Protein AF-T1H2L3-F1 (afdb_monomer)

Solvent-accessible surface area (backbone atoms only — not comparable to full-atom values): 6586 Å² total; per-residue (Å²): 112,74,67,59,53,52,52,50,49,53,51,51,57,65,69,63,60,78,80,80,54,70,76,41,81,49,77,48,79,57,97,60,31,36,42,36,40,39,30,37,92,60,34,40,38,40,38,39,33,36,62,56,85,96,42,68,38,34,38,37,36,41,33,36,56,46,99,86,69,50,78,40,40,40,38,37,42,35,44,98,91,42,79,51,71,43,47,80,80,51,81,75,80,53,66,70,56,53,51,50,52,53,48,47,73,76,54,62,79,74,83,89,122

Structure (mmCIF, N/CA/C/O backbone):
data_AF-T1H2L3-F1
#
_entry.id   AF-T1H2L3-F1
#
loop_
_atom_site.group_PDB
_atom_site.id
_atom_site.type_symbol
_atom_site.label_atom_id
_atom_site.label_alt_id
_atom_site.label_comp_id
_atom_site.label_asym_id
_atom_site.label_entity_id
_atom_site.label_seq_id
_atom_site.pdbx_PDB_ins_code
_atom_site.Cartn_x
_atom_site.Cartn_y
_atom_site.Cartn_z
_atom_site.occupancy
_atom_site.B_iso_or_equiv
_atom_site.auth_seq_id
_atom_site.auth_comp_id
_atom_site.auth_asym_id
_atom_site.auth_atom_id
_atom_site.pdbx_PDB_model_num
ATOM 1 N N . MET A 1 1 ? -28.002 43.109 20.440 1.00 55.47 1 MET A N 1
ATOM 2 C CA . MET A 1 1 ? -28.487 42.130 19.434 1.00 55.47 1 MET A CA 1
ATOM 3 C C . MET A 1 1 ? -27.453 41.833 18.347 1.00 55.47 1 MET A C 1
ATOM 5 O O . MET A 1 1 ? -27.130 40.672 18.181 1.00 55.47 1 MET A O 1
ATOM 9 N N . LYS A 1 2 ? -26.858 42.830 17.672 1.00 46.44 2 LYS A N 1
ATOM 10 C CA . LYS A 1 2 ? -25.850 42.605 16.608 1.00 46.44 2 LYS A CA 1
ATOM 11 C C . LYS A 1 2 ? -24.556 41.922 17.096 1.00 46.44 2 LYS A C 1
ATOM 13 O O . LYS A 1 2 ? -24.065 41.021 16.436 1.00 46.44 2 LYS A O 1
ATOM 18 N N . LEU A 1 3 ? -24.067 42.275 18.292 1.00 54.28 3 LEU A N 1
ATOM 19 C CA . LEU A 1 3 ? -22.847 41.684 18.868 1.00 54.28 3 LEU A CA 1
ATOM 20 C C . LEU A 1 3 ? -23.013 40.203 19.275 1.00 54.28 3 LEU A C 1
ATOM 22 O O . LEU A 1 3 ? -22.094 39.412 19.111 1.00 54.28 3 LEU A O 1
ATOM 26 N N . PHE A 1 4 ? -24.202 39.816 19.753 1.00 70.00 4 PHE A N 1
ATOM 27 C CA . PHE A 1 4 ? -24.504 38.430 20.139 1.00 70.00 4 PHE A CA 1
ATOM 28 C C . PHE A 1 4 ? -24.591 37.494 18.930 1.00 70.00 4 PHE A C 1
ATOM 30 O O . PHE A 1 4 ? -24.179 36.346 19.021 1.00 70.00 4 PHE A O 1
ATOM 37 N N . ILE A 1 5 ? -25.076 37.998 17.791 1.00 72.56 5 ILE A N 1
ATOM 38 C CA . ILE A 1 5 ? -25.132 37.235 16.538 1.00 72.56 5 ILE A CA 1
ATOM 39 C C . ILE A 1 5 ? -23.715 36.972 16.013 1.00 72.56 5 ILE A C 1
ATOM 41 O O . ILE A 1 5 ? -23.417 35.856 15.608 1.00 72.56 5 ILE A O 1
ATOM 45 N N . VAL A 1 6 ? -22.824 37.968 16.079 1.00 68.88 6 VAL A N 1
ATOM 46 C CA . VAL A 1 6 ? -21.423 37.812 15.651 1.00 68.88 6 VAL A CA 1
ATOM 47 C C . VAL A 1 6 ? -20.668 36.833 16.557 1.00 68.88 6 VAL A C 1
ATOM 49 O O . VAL A 1 6 ? -19.953 35.973 16.054 1.00 68.88 6 VAL A O 1
ATOM 52 N N . LEU A 1 7 ? -20.867 36.904 17.878 1.00 74.19 7 LEU A N 1
ATOM 53 C CA . LEU A 1 7 ? -20.239 35.971 18.819 1.00 74.19 7 LEU A CA 1
ATOM 54 C C . LEU A 1 7 ? -20.745 34.533 18.626 1.00 74.19 7 LEU A C 1
ATOM 56 O O . LEU A 1 7 ? -19.947 33.602 18.610 1.00 74.19 7 LEU A O 1
ATOM 60 N N . PHE A 1 8 ? -22.052 34.349 18.423 1.00 78.44 8 PHE A N 1
ATOM 61 C CA . PHE A 1 8 ? -22.628 33.033 18.144 1.00 78.44 8 PHE A CA 1
ATOM 62 C C . PHE A 1 8 ? -22.150 32.469 16.799 1.00 78.44 8 PHE A C 1
ATOM 64 O O . PHE A 1 8 ? -21.841 31.286 16.716 1.00 78.44 8 PHE A O 1
ATOM 71 N N . ALA A 1 9 ? -22.016 33.307 15.766 1.00 74.94 9 ALA A N 1
ATOM 72 C CA . ALA A 1 9 ? -21.479 32.897 14.470 1.00 74.94 9 ALA A CA 1
ATOM 73 C C . ALA A 1 9 ? -19.998 32.485 14.547 1.00 74.94 9 ALA A C 1
ATOM 75 O O . ALA A 1 9 ? -19.609 31.508 13.915 1.00 74.94 9 ALA A O 1
ATOM 76 N N . LEU A 1 10 ? -19.181 33.176 15.350 1.00 69.50 10 LEU A N 1
ATOM 77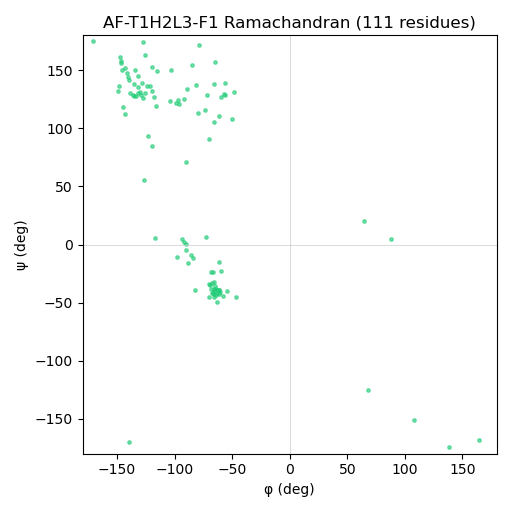 C CA . LEU A 1 10 ? -17.779 32.800 15.577 1.00 69.50 10 LEU A CA 1
ATOM 78 C C . LEU A 1 10 ? -17.647 31.495 16.373 1.00 69.50 10 LEU A C 1
ATOM 80 O O . LEU A 1 10 ? -16.800 30.668 16.049 1.00 69.50 10 LEU A O 1
ATOM 84 N N . ILE A 1 11 ? -18.509 31.279 17.369 1.00 73.88 11 ILE A N 1
ATOM 85 C CA . ILE A 1 11 ? -18.564 30.017 18.118 1.00 73.88 11 ILE A CA 1
ATOM 86 C C . ILE A 1 11 ? -19.028 28.874 17.203 1.00 73.88 11 ILE A C 1
ATOM 88 O O . ILE A 1 11 ? -18.400 27.822 17.177 1.00 73.88 11 ILE A O 1
ATOM 92 N N . ALA A 1 12 ? -20.074 29.081 16.399 1.00 70.88 12 ALA A N 1
ATOM 93 C CA . ALA A 1 12 ? -20.549 28.088 15.437 1.00 70.88 12 ALA A CA 1
ATOM 94 C C . ALA A 1 12 ? -19.483 27.742 14.384 1.00 70.88 12 ALA A C 1
ATOM 96 O O . ALA A 1 12 ? -19.316 26.572 14.060 1.00 70.88 12 ALA A O 1
ATOM 97 N N . ALA A 1 13 ? -18.719 28.727 13.900 1.00 64.94 13 ALA A N 1
ATOM 98 C CA . ALA A 1 13 ? -17.595 28.492 12.994 1.00 64.94 13 ALA A CA 1
ATOM 99 C C . ALA A 1 13 ? -16.456 27.696 13.661 1.00 64.94 13 ALA A C 1
ATOM 101 O O . ALA A 1 13 ? -15.852 26.852 13.007 1.00 64.94 13 ALA A O 1
ATOM 102 N N . ALA A 1 14 ? -16.200 27.908 14.958 1.00 62.53 14 ALA A N 1
ATOM 103 C CA . ALA A 1 14 ? -15.223 27.123 15.716 1.00 62.53 14 ALA A CA 1
ATOM 104 C C . ALA A 1 14 ? -15.654 25.655 15.911 1.00 62.53 14 ALA A C 1
ATOM 106 O O . ALA A 1 14 ? -14.804 24.771 15.903 1.00 62.53 14 ALA A O 1
ATOM 107 N N . PHE A 1 15 ? -16.959 25.382 16.038 1.00 60.25 15 PHE A N 1
ATOM 108 C CA . PHE A 1 15 ? -17.509 24.018 16.112 1.00 60.25 15 PHE A CA 1
ATOM 109 C C . PHE A 1 15 ? -17.743 23.358 14.741 1.00 60.25 15 PHE A C 1
ATOM 111 O O . PHE A 1 15 ? -18.015 22.162 14.687 1.00 60.25 15 PHE A O 1
ATOM 118 N N . ALA A 1 16 ? -17.660 24.112 13.641 1.00 57.62 16 ALA A N 1
ATOM 119 C CA . ALA A 1 16 ? -17.865 23.605 12.283 1.00 57.62 16 ALA A CA 1
ATOM 120 C C . ALA A 1 16 ? -16.578 23.090 11.613 1.00 57.62 16 ALA A C 1
ATOM 122 O O . ALA A 1 16 ? -16.632 22.641 10.469 1.00 57.62 16 ALA A O 1
ATOM 123 N N . VAL A 1 17 ? -15.431 23.137 12.303 1.00 52.12 17 VAL A N 1
ATOM 124 C CA . VAL A 1 17 ? -14.255 22.353 11.910 1.00 52.12 17 VAL A CA 1
ATOM 125 C C . VAL A 1 17 ? -14.620 20.883 12.085 1.00 52.12 17 VAL A C 1
ATOM 127 O O . VAL A 1 17 ? -14.745 20.383 13.199 1.00 52.12 17 VAL A O 1
ATOM 130 N N . SER A 1 18 ? -14.856 20.204 10.968 1.00 56.19 18 SER A N 1
ATOM 131 C CA . SER A 1 18 ? -14.903 18.750 10.924 1.00 56.19 18 SER A CA 1
ATOM 132 C C . SER A 1 18 ? -13.535 18.224 11.348 1.00 56.19 18 SER A C 1
ATOM 134 O O . SER A 1 18 ? -12.562 18.417 10.624 1.00 56.19 18 SER A O 1
ATOM 136 N N . ASP A 1 19 ? -13.471 17.603 12.525 1.00 62.22 19 ASP A N 1
ATOM 137 C CA . ASP A 1 19 ? -12.349 16.765 12.934 1.00 62.22 19 ASP A CA 1
ATOM 138 C C . ASP A 1 19 ? -12.411 15.496 12.080 1.00 62.22 19 ASP A C 1
ATOM 140 O O . ASP A 1 19 ? -13.138 14.548 12.374 1.00 62.22 19 ASP A O 1
ATOM 144 N N . ASP A 1 20 ? -11.734 15.523 10.937 1.00 62.97 20 ASP A N 1
ATOM 145 C CA . ASP A 1 20 ? -11.605 14.385 10.029 1.00 62.97 20 ASP A CA 1
ATOM 146 C C . ASP A 1 20 ? -10.659 13.305 10.583 1.00 62.97 20 ASP A C 1
ATOM 148 O O . ASP A 1 20 ? -10.383 12.313 9.904 1.00 62.97 20 ASP A O 1
ATOM 152 N N . GLY A 1 21 ? -10.195 13.464 11.832 1.00 84.19 21 GLY A N 1
ATOM 153 C CA . GLY A 1 21 ? -9.385 12.489 12.547 1.00 84.19 21 GLY A CA 1
ATOM 154 C C . GLY A 1 21 ? -8.031 12.262 11.886 1.00 84.19 21 GLY A C 1
ATOM 155 O O .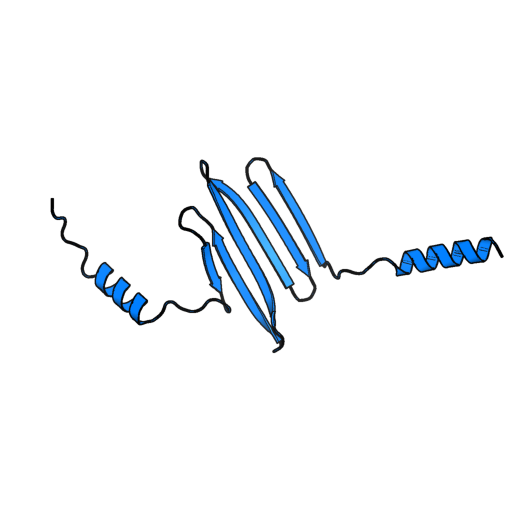 GLY A 1 21 ? -7.424 11.220 12.083 1.00 84.19 21 GLY A O 1
ATOM 156 N N . ILE A 1 22 ? -7.538 13.177 11.055 1.00 90.81 22 ILE A N 1
ATOM 157 C CA . ILE A 1 22 ? -6.245 12.991 10.395 1.00 90.81 22 ILE A CA 1
ATOM 158 C C . ILE A 1 22 ? -5.134 13.190 11.428 1.00 90.81 22 ILE A C 1
ATOM 160 O O . ILE A 1 22 ? -4.927 14.294 11.927 1.00 90.81 22 ILE A O 1
ATOM 164 N N . LEU A 1 23 ? -4.376 12.129 11.703 1.00 93.44 23 LEU A N 1
ATOM 165 C CA . LEU A 1 23 ? -3.200 12.174 12.575 1.00 93.44 23 LEU A CA 1
ATOM 166 C C . LEU A 1 23 ? -1.965 12.671 11.820 1.00 93.44 23 LEU A C 1
ATOM 168 O O . LEU A 1 23 ? -1.173 13.446 12.354 1.00 93.44 23 LEU A O 1
ATOM 172 N N . ARG A 1 24 ? -1.807 12.245 10.563 1.00 94.44 24 ARG A N 1
ATOM 173 C CA . ARG A 1 24 ? -0.722 12.687 9.681 1.00 94.44 24 ARG A CA 1
ATOM 174 C C . ARG A 1 24 ? -1.193 12.693 8.239 1.00 94.44 24 ARG A C 1
ATOM 176 O O . ARG A 1 24 ? -1.830 11.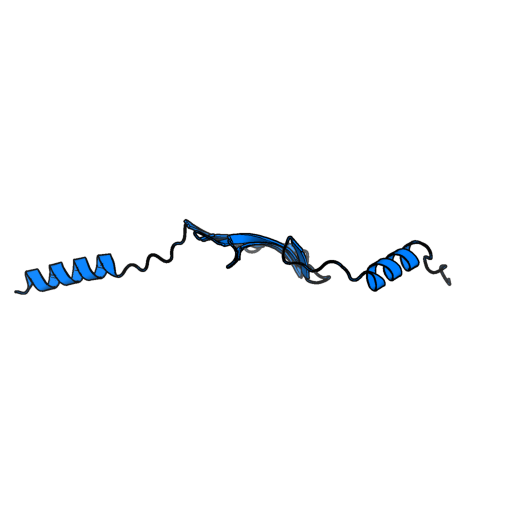750 7.780 1.00 94.44 24 ARG A O 1
ATOM 183 N N . ARG A 1 25 ? -0.846 13.744 7.503 1.00 95.50 25 ARG A N 1
ATOM 184 C CA . ARG A 1 25 ? -1.012 13.800 6.052 1.00 95.50 25 ARG A CA 1
ATOM 185 C C . ARG A 1 25 ? 0.158 14.548 5.447 1.00 95.50 25 ARG A C 1
ATOM 187 O O . ARG A 1 25 ? 0.290 15.753 5.632 1.00 95.50 25 ARG A O 1
ATOM 194 N N . GLU A 1 26 ? 0.972 13.825 4.700 1.00 96.19 26 GLU A N 1
ATOM 195 C CA . GLU A 1 26 ? 2.083 14.370 3.934 1.00 96.19 26 GLU A CA 1
ATOM 196 C C . GLU A 1 26 ? 1.972 13.885 2.494 1.00 96.19 26 GLU A C 1
ATOM 198 O O . GLU A 1 26 ? 1.616 12.738 2.225 1.00 96.19 26 GLU A O 1
ATOM 203 N N . SER A 1 27 ? 2.245 14.791 1.563 1.00 95.06 27 SER A N 1
ATOM 204 C CA . SER A 1 27 ? 2.298 14.488 0.143 1.00 95.06 27 SER A CA 1
ATOM 205 C C . SER A 1 27 ? 3.383 15.343 -0.481 1.00 95.06 27 SER A C 1
ATOM 207 O O . SER A 1 27 ? 3.330 16.574 -0.435 1.00 95.06 27 SER A O 1
ATOM 209 N N . VAL A 1 28 ? 4.378 14.671 -1.038 1.00 96.25 28 VAL A N 1
ATOM 210 C CA . VAL A 1 28 ? 5.466 15.270 -1.792 1.00 96.25 28 VAL A CA 1
ATOM 211 C C . VAL A 1 28 ? 5.371 14.721 -3.202 1.00 96.25 28 VAL A C 1
ATOM 213 O O . VAL A 1 28 ? 5.305 13.513 -3.403 1.00 96.25 28 VAL A O 1
ATOM 216 N N . VAL A 1 29 ? 5.340 15.611 -4.187 1.00 94.94 29 VAL A N 1
ATOM 217 C CA . VAL A 1 29 ? 5.348 15.244 -5.603 1.00 94.94 29 VAL A CA 1
ATOM 218 C C . VAL A 1 29 ? 6.492 15.993 -6.261 1.00 94.94 29 VAL A C 1
ATOM 220 O O . VAL A 1 29 ? 6.645 17.203 -6.086 1.00 94.94 29 VAL A O 1
ATOM 223 N N . THR A 1 30 ? 7.304 15.259 -7.005 1.00 92.62 30 THR A N 1
ATOM 224 C CA . THR A 1 30 ? 8.474 15.757 -7.725 1.00 92.62 30 THR A CA 1
ATOM 225 C C . THR A 1 30 ? 8.389 15.337 -9.190 1.00 92.62 30 THR A C 1
ATOM 227 O O . THR A 1 30 ? 7.502 14.581 -9.582 1.00 92.62 30 THR A O 1
ATOM 230 N N . ALA A 1 31 ? 9.317 15.816 -10.019 1.00 90.19 31 ALA A N 1
ATOM 231 C CA . ALA A 1 31 ? 9.417 15.348 -11.399 1.00 90.19 31 ALA A CA 1
ATOM 232 C C . ALA A 1 31 ? 9.851 13.872 -11.496 1.00 90.19 31 ALA A C 1
ATOM 234 O O . ALA A 1 31 ? 9.578 13.227 -12.501 1.00 90.19 31 ALA A O 1
ATOM 235 N N . GLU A 1 32 ? 10.522 13.350 -10.466 1.00 88.19 32 GLU A N 1
ATOM 236 C CA . GLU A 1 32 ? 11.116 12.008 -10.465 1.00 88.19 32 GLU A CA 1
ATOM 237 C C . GLU A 1 32 ? 10.233 10.965 -9.768 1.00 88.19 32 GLU A C 1
ATOM 239 O O . GLU A 1 32 ? 10.492 9.767 -9.877 1.00 88.19 32 GLU A O 1
ATOM 244 N N . GLY A 1 33 ? 9.184 11.402 -9.066 1.00 94.06 33 GLY A N 1
ATOM 245 C CA . GLY A 1 33 ? 8.402 10.526 -8.207 1.00 94.06 33 GLY A CA 1
ATOM 246 C C . GLY A 1 33 ? 7.509 11.251 -7.209 1.00 94.06 33 GLY A C 1
ATOM 247 O O . GLY A 1 33 ? 7.320 12.470 -7.273 1.00 94.06 33 GLY A O 1
ATOM 248 N N . PHE A 1 34 ? 6.968 10.494 -6.264 1.00 96.31 34 PHE A N 1
ATOM 249 C CA . PHE A 1 34 ? 6.133 11.007 -5.186 1.00 96.31 34 PHE A CA 1
ATOM 250 C C . PHE A 1 34 ? 6.320 10.200 -3.903 1.00 96.31 34 PHE A C 1
ATOM 252 O O . PHE A 1 34 ? 6.660 9.021 -3.956 1.00 96.31 34 PHE A O 1
ATOM 259 N N . ASP A 1 35 ? 5.980 10.822 -2.780 1.00 97.62 35 ASP A N 1
ATOM 260 C CA . ASP A 1 35 ? 5.894 10.207 -1.461 1.00 97.62 35 ASP A CA 1
ATOM 261 C C . ASP A 1 35 ? 4.612 10.679 -0.770 1.00 97.62 35 ASP A C 1
ATOM 263 O O . ASP A 1 35 ? 4.315 11.876 -0.701 1.00 97.62 35 ASP A O 1
ATOM 267 N N . ILE A 1 36 ? 3.817 9.734 -0.283 1.00 97.00 36 ILE A N 1
ATOM 268 C CA . ILE A 1 36 ? 2.527 9.959 0.364 1.00 97.00 36 ILE A CA 1
ATOM 269 C C . ILE A 1 36 ? 2.527 9.219 1.697 1.00 97.00 36 ILE A C 1
ATOM 271 O O . ILE A 1 36 ? 2.758 8.011 1.746 1.00 97.00 36 ILE A O 1
ATOM 275 N N . HIS A 1 37 ? 2.171 9.938 2.757 1.00 98.12 37 HIS A N 1
ATOM 276 C CA . HIS A 1 37 ? 1.891 9.380 4.074 1.00 98.12 37 HIS A CA 1
ATOM 277 C C . HIS A 1 37 ? 0.526 9.871 4.548 1.00 98.12 37 HIS A C 1
ATOM 279 O O . HIS A 1 37 ? 0.269 11.075 4.601 1.00 98.12 37 HIS A O 1
ATOM 285 N N . LEU A 1 38 ? -0.348 8.946 4.925 1.00 96.56 38 LEU A N 1
ATOM 286 C CA . LEU A 1 38 ? -1.635 9.228 5.544 1.00 96.56 38 LEU A CA 1
ATOM 287 C C . LEU A 1 38 ? -1.798 8.352 6.783 1.00 96.56 38 LEU A C 1
ATOM 289 O O . LEU A 1 38 ? -1.632 7.136 6.730 1.00 96.56 38 LEU A O 1
ATOM 293 N N . GLU A 1 39 ? -2.164 8.976 7.890 1.00 96.62 39 GLU A N 1
ATOM 294 C CA . GLU A 1 39 ? -2.437 8.316 9.156 1.00 96.62 39 GLU A CA 1
ATOM 295 C C . GLU A 1 39 ? -3.743 8.859 9.731 1.00 96.62 39 GLU A C 1
ATOM 297 O O . GLU A 1 39 ? -3.947 10.071 9.841 1.00 96.62 39 GLU A O 1
ATOM 302 N N . LEU A 1 40 ? -4.627 7.932 10.062 1.00 94.31 40 LEU A N 1
ATOM 303 C CA . LEU A 1 40 ? -5.932 8.092 10.693 1.00 94.31 40 LEU A CA 1
ATOM 304 C C . LEU A 1 40 ? -5.936 7.181 11.942 1.00 94.31 40 LEU A C 1
ATOM 306 O O . LEU A 1 40 ? -5.108 6.271 12.010 1.00 94.31 40 LEU A O 1
ATOM 310 N N . PRO A 1 41 ? -6.857 7.352 12.908 1.00 92.75 41 PRO A N 1
ATOM 311 C CA . PRO A 1 41 ? -6.898 6.576 14.146 1.00 92.75 41 PRO A CA 1
ATOM 312 C C . PRO A 1 41 ? -6.747 5.067 13.953 1.00 92.75 41 PRO A C 1
ATOM 314 O O . PRO A 1 41 ? -5.949 4.437 14.640 1.00 92.75 41 PRO A O 1
ATOM 317 N N . ASP A 1 42 ? -7.456 4.516 12.968 1.00 92.88 42 ASP A N 1
ATOM 318 C CA . ASP A 1 42 ? -7.509 3.074 12.720 1.00 92.88 42 ASP A CA 1
ATOM 319 C C . ASP A 1 42 ? -6.939 2.680 11.356 1.00 92.88 42 ASP A C 1
ATOM 321 O O . ASP A 1 42 ? -7.053 1.519 10.962 1.00 92.88 42 ASP A O 1
ATOM 325 N N . GLN A 1 43 ? -6.370 3.628 10.601 1.00 95.94 43 GLN A N 1
ATOM 326 C CA . GLN A 1 43 ? -5.894 3.384 9.240 1.00 95.94 43 GLN A CA 1
ATOM 327 C C . GLN A 1 43 ? -4.569 4.085 8.968 1.00 95.94 43 GLN A C 1
ATOM 329 O O . GLN A 1 43 ? -4.355 5.232 9.352 1.00 95.94 43 GLN A O 1
ATOM 334 N N . LYS A 1 44 ? -3.692 3.413 8.230 1.00 97.25 44 LYS A N 1
ATOM 335 C CA . LYS A 1 44 ? -2.426 3.984 7.766 1.00 97.25 44 LYS A CA 1
ATOM 336 C C . LYS A 1 44 ? -2.223 3.639 6.307 1.00 97.25 44 LYS A C 1
ATOM 338 O O . LYS A 1 44 ? -2.474 2.498 5.927 1.00 97.25 44 LYS A O 1
ATOM 343 N N . GLN A 1 45 ? -1.752 4.594 5.523 1.00 98.00 45 GLN A N 1
ATOM 344 C CA . GLN A 1 45 ? -1.387 4.406 4.130 1.00 98.00 45 GLN A CA 1
ATOM 345 C C . GLN A 1 45 ? -0.060 5.109 3.853 1.00 98.00 45 GLN A C 1
ATOM 347 O O . GLN A 1 45 ? 0.099 6.296 4.126 1.00 98.00 45 GLN A O 1
ATOM 352 N N . ASP A 1 46 ? 0.873 4.372 3.268 1.00 98.25 46 ASP A N 1
ATOM 353 C CA . ASP A 1 46 ? 2.150 4.875 2.781 1.00 98.25 46 ASP A CA 1
ATOM 354 C C . ASP A 1 46 ? 2.264 4.505 1.300 1.00 98.25 46 ASP A C 1
ATOM 356 O O . ASP A 1 46 ? 1.927 3.383 0.913 1.00 98.25 46 ASP A O 1
ATOM 360 N N . ALA A 1 47 ? 2.714 5.421 0.453 1.00 97.88 47 ALA A N 1
ATOM 361 C CA . ALA A 1 47 ? 2.971 5.124 -0.950 1.00 97.88 47 ALA A CA 1
ATOM 362 C C . ALA A 1 47 ? 4.109 5.990 -1.478 1.00 97.88 47 ALA A C 1
ATOM 364 O O . ALA A 1 47 ? 4.076 7.207 -1.324 1.00 97.88 47 ALA A O 1
ATOM 365 N N . SER A 1 48 ? 5.059 5.360 -2.153 1.00 97.75 48 SER A N 1
ATOM 366 C CA . SER A 1 48 ? 6.181 6.024 -2.801 1.00 97.75 48 SER A CA 1
ATOM 367 C C . SER A 1 48 ? 6.310 5.502 -4.220 1.00 97.75 48 SER A C 1
ATOM 369 O O . SER A 1 48 ? 6.223 4.294 -4.453 1.00 97.75 48 SER A O 1
ATOM 371 N N . GLY A 1 49 ? 6.519 6.392 -5.177 1.00 96.75 49 GLY A N 1
ATOM 372 C CA . GLY A 1 49 ? 6.744 6.019 -6.568 1.00 96.75 49 GLY A CA 1
ATOM 373 C C . GLY A 1 49 ? 7.945 6.740 -7.141 1.00 96.75 49 GLY A C 1
ATOM 374 O O . GLY A 1 49 ? 8.171 7.900 -6.811 1.00 96.75 49 GLY A O 1
ATOM 375 N N . HIS A 1 50 ? 8.690 6.066 -8.012 1.00 95.25 50 HIS A N 1
ATOM 376 C CA . HIS A 1 50 ? 9.785 6.664 -8.766 1.00 95.25 50 HIS A CA 1
ATOM 377 C C . HIS A 1 50 ? 9.721 6.260 -10.241 1.00 95.25 50 HIS A C 1
ATOM 379 O O . HIS A 1 50 ? 9.249 5.175 -10.592 1.00 95.25 50 HIS A O 1
ATOM 385 N N . LEU A 1 51 ? 10.213 7.132 -11.117 1.00 92.25 51 LEU A N 1
ATOM 386 C CA . LEU A 1 51 ? 10.349 6.821 -12.537 1.00 92.25 51 LEU A CA 1
ATOM 387 C C . LEU A 1 51 ? 11.490 5.821 -12.767 1.00 92.25 51 LEU A C 1
ATOM 389 O O . LEU A 1 51 ? 12.619 6.028 -12.317 1.00 92.25 51 LEU A O 1
ATOM 393 N N . SER A 1 52 ? 11.195 4.750 -13.495 1.00 88.56 52 SER A N 1
ATOM 394 C CA . SER A 1 52 ? 12.130 3.742 -13.988 1.00 88.56 52 SER A CA 1
ATOM 395 C C . SER A 1 52 ? 11.995 3.667 -15.509 1.00 88.56 52 SER A C 1
ATOM 397 O O . SER A 1 52 ? 11.127 2.978 -16.041 1.00 88.56 52 SER A O 1
ATOM 399 N N . GLY A 1 53 ? 12.825 4.426 -16.228 1.00 87.44 53 GLY A N 1
ATOM 400 C CA . GLY A 1 53 ? 12.673 4.592 -17.676 1.00 87.44 53 GLY A CA 1
ATOM 401 C C . GLY A 1 53 ? 11.405 5.380 -18.021 1.00 87.44 53 GLY A C 1
ATOM 402 O O . GLY A 1 53 ? 11.216 6.488 -17.523 1.00 87.44 53 GLY A O 1
ATOM 403 N N . GLU A 1 54 ? 10.547 4.814 -18.872 1.00 84.06 54 GLU A N 1
ATOM 404 C CA . GLU A 1 54 ? 9.233 5.387 -19.216 1.00 84.06 54 GLU A CA 1
ATOM 405 C C . GLU A 1 54 ? 8.106 4.909 -18.278 1.00 84.06 54 GLU A C 1
ATOM 407 O O . GLU A 1 54 ? 6.974 5.384 -18.381 1.00 84.06 54 GLU A O 1
ATOM 412 N N . ALA A 1 55 ? 8.401 3.983 -17.357 1.00 85.06 55 ALA A N 1
ATOM 413 C CA . ALA A 1 55 ? 7.438 3.414 -16.422 1.00 85.06 55 ALA A CA 1
ATOM 414 C C . ALA A 1 55 ? 7.583 4.013 -15.016 1.00 85.06 55 ALA A C 1
ATOM 416 O O . ALA A 1 55 ? 8.667 4.392 -14.577 1.00 85.06 55 ALA A O 1
ATOM 417 N N . LEU A 1 56 ? 6.476 4.071 -14.279 1.00 89.69 56 LEU A N 1
ATOM 418 C CA . LEU A 1 56 ? 6.461 4.422 -12.862 1.00 89.69 56 LEU A CA 1
ATOM 419 C C . LEU A 1 56 ? 6.467 3.131 -12.041 1.00 89.69 56 LEU A C 1
ATOM 421 O O . LEU A 1 56 ? 5.543 2.327 -12.166 1.00 89.69 56 LEU A O 1
ATOM 425 N N . VAL A 1 57 ? 7.476 2.956 -11.188 1.00 96.00 57 VAL A N 1
ATOM 426 C CA . VAL A 1 57 ? 7.509 1.878 -10.195 1.00 96.00 57 VAL A CA 1
ATOM 427 C C . VAL A 1 57 ? 7.029 2.446 -8.871 1.00 96.00 57 VAL A C 1
ATOM 429 O O . VAL A 1 57 ? 7.572 3.434 -8.376 1.00 96.00 57 VAL A O 1
ATOM 432 N N . GLN A 1 58 ? 6.004 1.829 -8.295 1.00 97.31 58 GLN A N 1
ATOM 433 C CA . GLN A 1 58 ? 5.388 2.269 -7.051 1.00 97.31 58 GLN A CA 1
ATOM 434 C C . GLN A 1 58 ? 5.459 1.168 -6.003 1.00 97.31 58 GLN A C 1
ATOM 436 O O . GLN A 1 58 ? 5.142 0.012 -6.261 1.00 97.31 58 GLN A O 1
ATOM 441 N N . THR A 1 59 ? 5.802 1.545 -4.783 1.00 98.19 59 THR A N 1
ATOM 442 C CA . THR A 1 59 ? 5.653 0.695 -3.606 1.00 98.19 59 THR A CA 1
ATOM 443 C C . THR A 1 59 ? 4.724 1.371 -2.621 1.00 98.19 59 THR A C 1
ATOM 445 O O . THR A 1 59 ? 4.586 2.595 -2.598 1.00 98.19 59 THR A O 1
ATOM 448 N N . GLY A 1 60 ? 4.050 0.585 -1.802 1.00 98.12 60 GLY A N 1
ATOM 449 C CA . GLY A 1 60 ? 3.234 1.159 -0.753 1.00 98.12 60 GLY A CA 1
ATOM 450 C C . GLY A 1 60 ? 2.723 0.126 0.217 1.00 98.12 60 GLY A C 1
ATOM 451 O O . GLY A 1 60 ? 2.910 -1.081 0.054 1.00 98.12 60 GLY A O 1
ATOM 452 N N . SER A 1 61 ? 2.059 0.627 1.243 1.00 98.12 61 SER A N 1
ATOM 453 C CA . SER A 1 61 ? 1.352 -0.182 2.211 1.00 98.12 61 SER A CA 1
ATOM 454 C C . SER A 1 61 ? 0.075 0.512 2.649 1.00 98.12 61 SER A C 1
ATOM 456 O O . SER A 1 61 ? -0.029 1.738 2.629 1.00 98.12 61 SER A O 1
ATOM 458 N N . TYR A 1 62 ? -0.910 -0.283 3.030 1.00 97.19 62 TYR A N 1
ATOM 459 C CA . TYR A 1 62 ? -2.105 0.195 3.693 1.00 97.19 62 TYR A CA 1
ATOM 460 C C . TYR A 1 62 ? -2.501 -0.790 4.784 1.00 97.19 62 TYR A C 1
ATOM 462 O O . TYR A 1 62 ? -2.328 -2.004 4.657 1.00 97.19 62 TYR A O 1
ATOM 470 N N . SER A 1 63 ? -3.007 -0.257 5.886 1.00 97.12 63 SER A N 1
ATOM 471 C CA . SER A 1 63 ? -3.481 -1.051 7.009 1.00 97.12 63 SER A CA 1
ATOM 472 C C . SER A 1 63 ? -4.734 -0.443 7.603 1.00 97.12 63 SER A C 1
ATOM 474 O O . SER A 1 63 ? -4.893 0.778 7.589 1.00 97.12 63 SER A O 1
ATOM 476 N N . TRP A 1 64 ? -5.604 -1.304 8.116 1.00 95.81 64 TRP A N 1
ATOM 477 C CA . TRP A 1 64 ? -6.819 -0.917 8.816 1.00 95.81 64 TRP A CA 1
ATOM 478 C C . TRP A 1 64 ? -7.158 -1.932 9.906 1.00 95.81 64 TRP A C 1
ATOM 480 O O . TRP A 1 64 ? -6.670 -3.064 9.885 1.00 95.81 64 TRP A O 1
ATOM 490 N N . VAL A 1 65 ? -7.999 -1.531 10.853 1.00 95.00 65 VAL A N 1
ATOM 491 C CA . VAL A 1 65 ? -8.630 -2.447 11.808 1.00 95.00 65 VAL A CA 1
ATOM 492 C C . VAL A 1 65 ? -9.970 -2.901 11.235 1.00 95.00 65 VAL A C 1
ATOM 494 O O . VAL A 1 65 ? -10.796 -2.076 10.838 1.00 95.00 65 VAL A O 1
ATOM 497 N N . ASP A 1 66 ? -10.176 -4.209 11.127 1.00 92.50 66 ASP A N 1
ATOM 498 C CA . ASP A 1 66 ? -11.423 -4.775 10.620 1.00 92.50 66 ASP A CA 1
ATOM 499 C C . ASP A 1 66 ? -12.540 -4.770 11.694 1.00 92.50 66 ASP A C 1
ATOM 501 O O . ASP A 1 66 ? -12.285 -4.476 12.865 1.00 92.50 66 ASP A O 1
ATOM 505 N N . PRO A 1 67 ? -13.797 -5.108 11.347 1.00 93.75 67 PRO A N 1
ATOM 506 C CA . PRO A 1 67 ? -14.889 -5.151 12.323 1.00 93.75 67 PRO A CA 1
ATOM 507 C C . PRO A 1 67 ? -14.703 -6.159 13.471 1.00 93.75 67 PRO A C 1
ATOM 509 O O . PRO A 1 67 ? -15.436 -6.086 14.456 1.00 93.75 67 PRO A O 1
ATOM 512 N N . SER A 1 68 ? -13.773 -7.111 13.349 1.00 94.00 68 SER A N 1
ATOM 513 C CA . SER A 1 68 ? -13.426 -8.061 14.411 1.00 94.00 68 SER A CA 1
ATOM 514 C C . SER A 1 68 ? -12.371 -7.511 15.382 1.00 94.00 68 SER A C 1
ATOM 516 O O . SER A 1 68 ? -12.143 -8.100 16.440 1.00 94.00 68 SER A O 1
ATOM 518 N N . GLY A 1 69 ? -11.772 -6.358 15.064 1.00 93.50 69 GLY A N 1
ATOM 519 C CA . GLY A 1 69 ? -10.6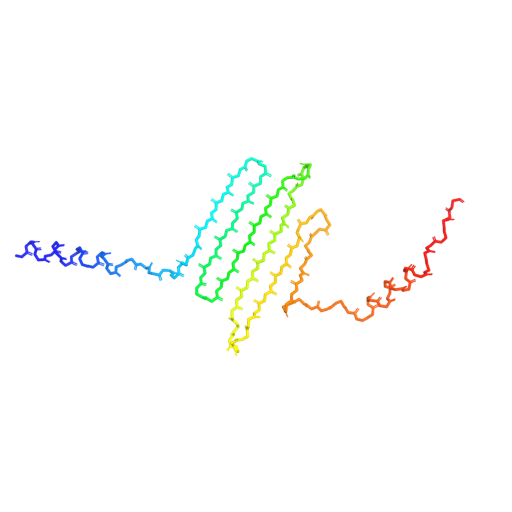70 -5.758 15.810 1.00 93.50 69 GLY A CA 1
ATOM 520 C C . GLY A 1 69 ? -9.292 -6.251 15.361 1.00 93.50 69 GLY A C 1
ATOM 521 O O . GLY A 1 69 ? -8.290 -5.882 15.977 1.00 93.50 69 GLY A O 1
ATOM 522 N N . GLU A 1 70 ? -9.210 -7.070 14.309 1.00 94.38 70 GLU A N 1
ATOM 523 C CA . GLU A 1 70 ? -7.942 -7.549 13.765 1.00 94.38 70 GLU A CA 1
ATOM 524 C C . GLU A 1 70 ? -7.320 -6.493 12.846 1.00 94.38 70 GLU A C 1
ATOM 526 O O . GLU A 1 70 ? -7.991 -5.866 12.023 1.00 94.38 70 GLU A O 1
ATOM 531 N N . LYS A 1 71 ? -6.003 -6.293 12.971 1.00 94.19 71 LYS A N 1
ATOM 532 C CA . LYS A 1 71 ? -5.264 -5.404 12.075 1.00 94.19 71 LYS A CA 1
ATOM 533 C C . LYS A 1 71 ? -4.966 -6.116 10.758 1.00 94.19 71 LYS A C 1
ATOM 535 O O . LYS A 1 71 ? -4.123 -7.013 10.704 1.00 94.19 71 LYS A O 1
ATOM 540 N N . VAL A 1 72 ? -5.570 -5.639 9.677 1.00 96.25 72 VAL A N 1
ATOM 541 C CA . VAL A 1 72 ? -5.216 -6.039 8.316 1.00 96.25 72 VAL A CA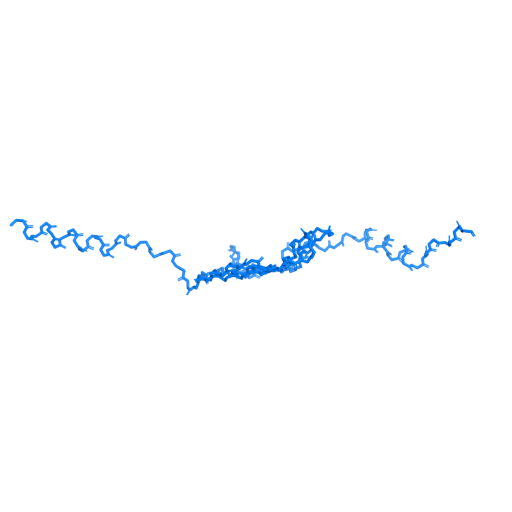 1
ATOM 542 C C . VAL A 1 72 ? -4.118 -5.120 7.796 1.00 96.25 72 VAL A C 1
ATOM 544 O O . VAL A 1 72 ? -4.181 -3.903 7.962 1.00 96.25 72 VAL A O 1
ATOM 547 N N . SER A 1 73 ? -3.085 -5.696 7.186 1.00 96.69 73 SER A N 1
ATOM 548 C CA . SER A 1 73 ? -1.973 -4.947 6.602 1.00 96.69 73 SER A CA 1
ATOM 549 C C . SER A 1 73 ? -1.587 -5.566 5.272 1.00 96.69 73 SER A C 1
ATOM 551 O O . SER A 1 73 ? -1.370 -6.777 5.190 1.00 96.69 73 SER A O 1
ATOM 553 N N . ILE A 1 74 ? -1.480 -4.727 4.247 1.00 97.25 74 ILE A N 1
ATOM 554 C CA . ILE A 1 74 ? -1.101 -5.121 2.894 1.00 97.25 74 ILE A CA 1
ATOM 555 C C . ILE A 1 74 ? 0.016 -4.198 2.421 1.00 97.25 74 ILE A C 1
ATOM 557 O O . ILE A 1 74 ? -0.097 -2.978 2.514 1.00 97.25 74 ILE A O 1
ATOM 561 N N . SER A 1 75 ? 1.078 -4.794 1.893 1.00 98.00 75 SER A N 1
ATOM 562 C CA . SER A 1 75 ? 2.175 -4.114 1.208 1.00 98.00 75 SER A CA 1
ATOM 563 C C . SER A 1 75 ? 2.197 -4.545 -0.248 1.00 98.00 75 SER A C 1
ATOM 565 O O . SER A 1 75 ? 1.829 -5.676 -0.561 1.00 98.00 75 SER A O 1
ATOM 567 N N . TYR A 1 76 ? 2.633 -3.672 -1.145 1.00 97.38 76 TYR A N 1
ATOM 568 C CA . TYR A 1 76 ? 2.658 -3.979 -2.568 1.00 97.38 76 TYR A CA 1
ATOM 569 C C . TYR A 1 76 ? 3.818 -3.318 -3.300 1.00 97.38 76 TYR A C 1
ATOM 571 O O . TYR A 1 76 ? 4.301 -2.257 -2.900 1.00 97.38 76 TYR A O 1
ATOM 579 N N . THR A 1 77 ? 4.167 -3.934 -4.427 1.00 97.69 77 THR A N 1
ATOM 580 C CA . THR A 1 77 ? 4.973 -3.344 -5.497 1.00 97.69 77 THR A CA 1
ATOM 581 C C . THR A 1 77 ? 4.144 -3.343 -6.776 1.00 97.69 77 THR A C 1
ATOM 583 O O . THR A 1 77 ? 3.524 -4.350 -7.108 1.00 97.69 77 THR A O 1
ATOM 586 N N . ALA A 1 78 ? 4.101 -2.216 -7.473 1.00 96.94 78 ALA A N 1
ATOM 587 C CA . ALA A 1 78 ? 3.515 -2.067 -8.793 1.00 96.94 78 ALA A CA 1
ATOM 588 C C . ALA A 1 78 ? 4.623 -1.678 -9.776 1.00 96.94 78 ALA A C 1
ATOM 590 O O . ALA A 1 78 ? 5.278 -0.650 -9.593 1.00 96.94 78 ALA A O 1
ATOM 591 N N . ASP A 1 79 ? 4.841 -2.513 -10.785 1.00 94.88 79 ASP A N 1
ATOM 592 C CA . ASP A 1 79 ? 5.890 -2.364 -11.793 1.00 94.88 79 ASP A CA 1
ATOM 593 C C . ASP A 1 79 ? 5.373 -2.745 -13.193 1.00 94.88 79 ASP A C 1
ATOM 595 O O . ASP A 1 79 ? 4.172 -2.936 -13.406 1.00 94.88 79 ASP A O 1
ATOM 599 N N . GLU A 1 80 ? 6.276 -2.852 -14.171 1.00 92.12 80 GLU A N 1
ATOM 600 C CA . GLU A 1 80 ? 5.950 -3.246 -15.549 1.00 92.12 80 GLU A CA 1
ATOM 601 C C . GLU A 1 80 ? 5.298 -4.637 -15.648 1.00 92.12 80 GLU A C 1
ATOM 603 O O . GLU A 1 80 ? 4.587 -4.926 -16.613 1.00 92.12 80 GLU A O 1
ATOM 608 N N . ASN A 1 81 ? 5.512 -5.505 -14.655 1.00 91.94 81 ASN A N 1
ATOM 609 C CA . ASN A 1 81 ? 4.922 -6.837 -14.580 1.00 91.94 81 ASN A CA 1
ATOM 610 C C . ASN A 1 81 ? 3.590 -6.860 -13.809 1.00 91.94 81 ASN A C 1
ATOM 612 O O . ASN A 1 81 ? 2.986 -7.927 -13.678 1.00 91.94 81 ASN A O 1
ATOM 616 N N . GLY A 1 82 ? 3.097 -5.705 -13.351 1.00 92.38 82 GLY A N 1
ATOM 617 C CA . GLY A 1 82 ? 1.789 -5.543 -12.724 1.00 92.38 82 GLY A CA 1
ATOM 618 C C . GLY A 1 82 ? 1.858 -5.299 -11.218 1.00 92.38 82 GLY A C 1
ATOM 619 O O . GLY A 1 82 ? 2.791 -4.686 -10.711 1.00 92.38 82 GLY A O 1
ATOM 620 N N . TYR A 1 83 ? 0.812 -5.725 -10.506 1.00 94.88 83 TYR A N 1
ATOM 621 C CA . TYR A 1 83 ? 0.630 -5.480 -9.074 1.00 94.88 83 TYR A CA 1
ATOM 622 C C . TYR A 1 83 ? 0.944 -6.733 -8.251 1.00 94.88 83 TYR A C 1
ATOM 624 O O . TYR A 1 83 ? 0.301 -7.770 -8.425 1.00 94.88 83 TYR A O 1
ATOM 632 N N . HIS A 1 84 ? 1.879 -6.608 -7.311 1.00 94.94 84 HIS A N 1
ATOM 633 C CA . HIS A 1 84 ? 2.395 -7.697 -6.480 1.00 94.94 84 HIS A CA 1
ATOM 634 C C . HIS A 1 84 ? 2.128 -7.407 -4.994 1.00 94.94 84 HIS A C 1
ATOM 636 O O . HIS A 1 84 ? 2.983 -6.836 -4.311 1.00 94.94 84 HIS A O 1
ATOM 642 N N . PRO A 1 85 ? 0.933 -7.737 -4.472 1.00 96.31 85 PRO A N 1
ATOM 643 C CA . PRO A 1 85 ? 0.597 -7.522 -3.073 1.00 96.31 85 PRO A CA 1
ATOM 644 C C . PRO A 1 85 ? 1.064 -8.674 -2.178 1.00 96.31 85 PRO A C 1
ATOM 646 O O . PRO A 1 85 ? 1.146 -9.830 -2.586 1.00 96.31 85 PRO A O 1
ATOM 649 N N . SER A 1 86 ? 1.291 -8.363 -0.909 1.00 94.94 86 SER A N 1
ATOM 650 C CA . SER A 1 86 ? 1.575 -9.315 0.165 1.00 94.94 86 SER A CA 1
ATOM 651 C C . SER A 1 86 ? 0.966 -8.815 1.477 1.00 94.94 86 SER A C 1
ATOM 653 O O . SER A 1 86 ? 0.828 -7.610 1.674 1.00 94.94 86 SER A O 1
ATOM 655 N N . GLY A 1 87 ? 0.576 -9.718 2.378 1.00 94.62 87 GLY A N 1
ATOM 656 C CA . GLY A 1 87 ? 0.017 -9.345 3.682 1.00 94.62 87 GLY A CA 1
ATOM 657 C C . GLY A 1 87 ? -1.178 -10.192 4.106 1.00 94.62 87 GLY A C 1
ATOM 658 O O . GLY A 1 87 ? -1.532 -11.162 3.440 1.00 94.62 87 GLY A O 1
ATOM 659 N N . THR A 1 88 ? -1.805 -9.822 5.224 1.00 90.12 88 THR A N 1
ATOM 660 C CA . THR A 1 88 ? -2.846 -10.633 5.886 1.00 90.12 88 THR A CA 1
ATOM 661 C C . THR A 1 88 ? -4.147 -10.741 5.086 1.00 90.12 88 THR A C 1
ATOM 663 O O . THR A 1 88 ? -4.868 -11.721 5.231 1.00 90.12 88 THR A O 1
ATOM 666 N N . GLY A 1 89 ? -4.422 -9.789 4.189 1.00 83.75 89 GLY A N 1
ATOM 667 C CA . GLY A 1 89 ? -5.576 -9.819 3.281 1.00 83.75 89 GLY A CA 1
ATOM 668 C C . GLY A 1 89 ? -5.303 -10.424 1.898 1.00 83.75 89 GLY A C 1
ATOM 669 O O . GLY A 1 89 ? -6.177 -10.376 1.036 1.00 83.75 89 GLY A O 1
ATOM 670 N N . VAL A 1 90 ? -4.102 -10.958 1.650 1.00 91.62 90 VAL A N 1
ATOM 671 C CA . VAL A 1 90 ? -3.724 -11.512 0.341 1.00 91.62 90 VAL A CA 1
ATOM 672 C C . VAL A 1 90 ? -3.867 -13.027 0.361 1.00 91.62 90 VAL A C 1
ATOM 674 O O . VAL A 1 90 ? -3.239 -13.718 1.162 1.00 91.62 90 VAL A O 1
ATOM 677 N N . HIS A 1 91 ? -4.692 -13.560 -0.542 1.00 89.19 91 HIS A N 1
ATOM 678 C CA . HIS A 1 91 ? -4.873 -15.003 -0.656 1.00 89.19 91 HIS A CA 1
ATOM 679 C C . HIS A 1 91 ? -3.579 -15.685 -1.123 1.00 89.19 91 HIS A C 1
ATOM 681 O O . HIS A 1 91 ? -2.915 -15.184 -2.035 1.00 89.19 91 HIS A O 1
ATOM 687 N N . PRO A 1 92 ? -3.223 -16.843 -0.540 1.00 88.06 92 PRO A N 1
ATOM 688 C CA . PRO A 1 92 ? -2.048 -17.582 -0.968 1.00 88.06 92 PRO A CA 1
ATOM 689 C C . PRO A 1 92 ? -2.214 -18.081 -2.406 1.00 88.06 92 PRO A C 1
ATOM 691 O O . PRO A 1 92 ? -3.328 -18.290 -2.894 1.00 88.06 92 PRO A O 1
ATOM 694 N N . ILE A 1 93 ? -1.084 -18.340 -3.065 1.00 89.12 93 ILE A N 1
ATOM 695 C CA . ILE A 1 93 ? -1.074 -18.973 -4.385 1.00 89.12 93 ILE A CA 1
ATOM 696 C C . ILE A 1 93 ? -1.800 -20.327 -4.285 1.00 89.12 93 ILE A C 1
ATOM 698 O O . ILE A 1 93 ? -1.451 -21.135 -3.418 1.00 89.12 93 ILE A O 1
ATOM 702 N N . PRO A 1 94 ? -2.776 -20.620 -5.165 1.00 93.62 94 PRO A N 1
ATOM 703 C CA . PRO A 1 94 ? -3.457 -21.908 -5.163 1.00 93.62 94 PRO A CA 1
ATOM 704 C C . PRO A 1 94 ? -2.480 -23.081 -5.306 1.00 93.62 94 PRO A C 1
ATOM 706 O O . PRO A 1 94 ? -1.569 -23.044 -6.134 1.00 93.62 94 PRO A O 1
ATOM 709 N N . GLU A 1 95 ? -2.709 -24.163 -4.557 1.00 94.44 95 GLU A N 1
ATOM 710 C CA . GLU A 1 95 ? -1.802 -25.322 -4.500 1.00 94.44 95 GLU A CA 1
ATOM 711 C C . GLU A 1 95 ? -1.500 -25.909 -5.890 1.00 94.44 95 GLU A C 1
ATOM 713 O O . GLU A 1 95 ? -0.359 -26.254 -6.191 1.00 94.44 95 GLU A O 1
ATOM 718 N N . ALA A 1 96 ? -2.505 -25.987 -6.766 1.00 94.56 96 ALA A N 1
ATOM 719 C CA . ALA A 1 96 ? -2.332 -26.479 -8.131 1.00 94.56 96 ALA A CA 1
ATOM 720 C C . ALA A 1 96 ? -1.354 -25.616 -8.949 1.00 94.56 96 ALA A C 1
ATOM 722 O O . ALA A 1 96 ? -0.529 -26.150 -9.695 1.00 94.56 96 ALA A O 1
ATOM 723 N N . ILE A 1 97 ? -1.408 -24.292 -8.778 1.00 94.19 97 ILE A N 1
ATOM 724 C CA . ILE A 1 97 ? -0.490 -23.357 -9.434 1.00 94.19 97 ILE A CA 1
ATOM 725 C C . ILE 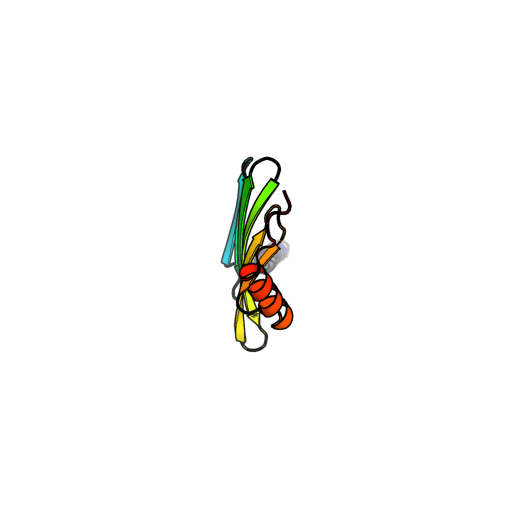A 1 97 ? 0.908 -23.501 -8.838 1.00 94.19 97 ILE A C 1
ATOM 727 O O . ILE A 1 97 ? 1.870 -23.646 -9.587 1.00 94.19 97 ILE A O 1
ATOM 731 N N . ALA A 1 98 ? 1.024 -23.570 -7.510 1.00 93.56 98 ALA A N 1
ATOM 732 C CA . ALA A 1 98 ? 2.305 -23.782 -6.839 1.00 93.56 98 ALA A CA 1
ATOM 733 C C . ALA A 1 98 ? 2.987 -25.089 -7.293 1.00 93.56 98 ALA A C 1
ATOM 735 O O . ALA A 1 98 ? 4.173 -25.089 -7.626 1.00 93.56 98 ALA A O 1
ATOM 736 N N . LYS A 1 99 ? 2.229 -26.191 -7.398 1.00 93.69 99 LYS A N 1
ATOM 737 C CA . LYS A 1 99 ? 2.716 -27.473 -7.939 1.00 93.69 99 LYS A CA 1
ATOM 738 C C . LYS A 1 99 ? 3.169 -27.352 -9.390 1.00 93.69 99 LYS A C 1
ATOM 740 O O . LYS A 1 99 ? 4.215 -27.887 -9.747 1.00 93.69 99 LYS A O 1
ATOM 745 N N . SER A 1 100 ? 2.402 -26.641 -10.213 1.00 95.06 100 SER A N 1
ATOM 746 C CA . SER A 1 100 ? 2.741 -26.431 -11.623 1.00 95.06 100 SER A CA 1
ATOM 747 C C . SER A 1 100 ? 4.038 -25.630 -11.770 1.00 95.06 100 SER A C 1
ATOM 749 O O . SER A 1 100 ? 4.910 -26.022 -12.539 1.00 95.06 100 SER A O 1
ATOM 751 N N . LEU A 1 101 ? 4.225 -24.569 -10.977 1.00 92.19 101 LEU A N 1
ATOM 752 C CA . LEU A 1 101 ? 5.463 -23.780 -10.955 1.00 92.19 101 LEU A CA 1
ATOM 753 C C . LEU A 1 101 ? 6.671 -24.612 -10.496 1.00 92.19 101 LEU A C 1
ATOM 755 O O . LEU A 1 101 ? 7.731 -24.542 -11.115 1.00 92.19 101 LEU A O 1
ATOM 759 N N . ALA A 1 102 ? 6.512 -25.450 -9.467 1.00 92.75 102 ALA A N 1
ATOM 760 C CA . ALA A 1 102 ? 7.570 -26.352 -9.004 1.00 92.75 102 ALA A CA 1
ATOM 761 C C . ALA A 1 102 ? 7.951 -27.406 -10.061 1.00 92.75 102 ALA A C 1
ATOM 763 O O . ALA A 1 102 ? 9.130 -27.730 -10.236 1.00 92.75 102 ALA A O 1
ATOM 764 N N . TYR A 1 103 ? 6.963 -27.921 -10.798 1.00 93.56 103 TYR A N 1
ATOM 765 C CA . TYR A 1 103 ? 7.210 -28.819 -11.923 1.00 93.56 103 TYR A CA 1
ATOM 766 C C . TYR A 1 103 ? 8.010 -28.114 -13.027 1.00 93.56 103 TYR A C 1
ATOM 768 O O . TYR A 1 103 ? 9.043 -28.632 -13.443 1.00 93.56 103 TYR A O 1
ATOM 776 N N . LEU A 1 104 ? 7.595 -26.911 -13.441 1.00 9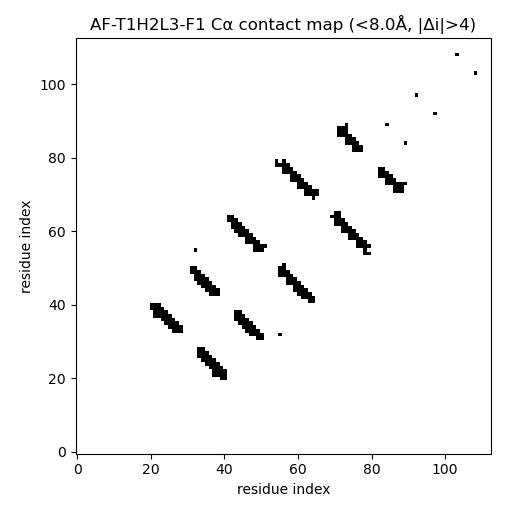2.19 104 LEU A N 1
ATOM 777 C CA . LEU A 1 104 ? 8.299 -26.127 -14.464 1.00 92.19 104 LEU A CA 1
ATOM 778 C C . LEU A 1 104 ? 9.740 -25.787 -14.051 1.00 92.19 104 LEU A C 1
ATOM 780 O O . LEU A 1 104 ? 10.649 -25.907 -14.867 1.00 92.19 104 LEU A O 1
ATOM 784 N N . ALA A 1 105 ? 9.968 -25.431 -12.784 1.00 91.12 105 ALA A N 1
ATOM 785 C CA . ALA A 1 105 ? 11.304 -25.124 -12.268 1.00 91.12 105 ALA A CA 1
ATOM 786 C C . ALA A 1 105 ? 12.245 -26.345 -12.255 1.00 91.12 105 ALA A C 1
ATOM 788 O O . ALA A 1 105 ? 13.450 -26.199 -12.443 1.00 91.12 105 ALA A O 1
ATOM 789 N N . SER A 1 106 ? 11.706 -27.551 -12.043 1.00 91.06 106 SER A N 1
ATOM 790 C CA . SER A 1 106 ? 12.481 -28.804 -12.036 1.00 91.06 106 SER A CA 1
ATOM 791 C C . SER A 1 106 ? 12.617 -29.454 -13.416 1.00 91.06 106 SER A C 1
ATOM 793 O O . SER A 1 106 ? 13.480 -30.308 -13.609 1.00 91.06 106 SER A O 1
ATOM 795 N N . HIS A 1 107 ? 11.790 -29.043 -14.378 1.00 87.62 107 HIS A N 1
ATOM 796 C CA . HIS A 1 107 ? 11.746 -29.572 -15.740 1.00 87.62 107 HIS A CA 1
ATOM 797 C C . HIS A 1 107 ? 11.864 -28.423 -16.740 1.00 87.62 107 HIS A C 1
ATOM 799 O O . HIS A 1 107 ? 10.996 -28.248 -17.598 1.00 87.62 107 HIS A O 1
ATOM 805 N N . ALA A 1 108 ? 12.939 -27.636 -16.608 1.00 79.38 108 ALA A N 1
ATOM 806 C CA . ALA A 1 108 ? 13.253 -26.574 -17.552 1.00 79.38 108 ALA A CA 1
ATOM 807 C C . ALA A 1 108 ? 13.154 -27.122 -18.990 1.00 79.38 108 ALA A C 1
ATOM 809 O O . ALA A 1 108 ? 13.673 -28.215 -19.261 1.00 79.38 108 ALA A O 1
ATOM 810 N N . PRO A 1 109 ? 12.458 -26.421 -19.904 1.00 72.12 109 PRO A N 1
ATOM 811 C CA . PRO A 1 109 ? 12.377 -26.856 -21.286 1.00 72.12 109 PRO A CA 1
ATOM 812 C C . PRO A 1 109 ? 13.800 -27.002 -21.821 1.00 72.12 109 PRO A C 1
ATOM 814 O O . PRO A 1 109 ? 14.627 -26.109 -21.661 1.00 72.12 109 PRO A O 1
ATOM 817 N N . LYS A 1 110 ? 14.109 -28.162 -22.408 1.00 67.56 110 LYS A N 1
ATOM 818 C CA . LYS A 1 110 ? 15.386 -28.343 -23.098 1.00 67.56 110 LYS A CA 1
ATOM 819 C C . LYS A 1 110 ? 15.441 -27.305 -24.210 1.00 67.56 110 LYS A C 1
ATOM 821 O O . LYS A 1 110 ? 14.497 -27.264 -24.999 1.00 67.56 110 LYS A O 1
ATOM 826 N N . ASP A 1 111 ? 16.512 -26.516 -24.262 1.00 65.50 111 ASP A N 1
ATOM 827 C CA . ASP A 1 111 ? 16.775 -25.610 -25.377 1.00 65.50 111 ASP A CA 1
ATOM 828 C C . ASP A 1 111 ? 16.649 -26.404 -26.682 1.00 65.50 111 ASP A C 1
ATOM 830 O O . ASP A 1 111 ? 17.451 -27.292 -26.975 1.00 65.50 111 ASP A O 1
ATOM 834 N N . GLN A 1 112 ? 15.578 -26.143 -27.428 1.00 57.34 112 GLN A N 1
ATOM 835 C CA . GLN A 1 112 ? 15.404 -26.645 -28.783 1.00 57.34 1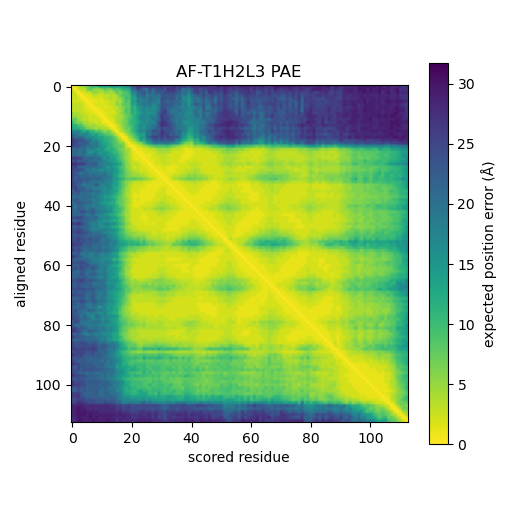12 GLN A CA 1
ATOM 836 C C . GLN A 1 112 ? 16.012 -25.604 -29.721 1.00 57.34 112 GLN A C 1
ATOM 838 O O . GLN A 1 112 ? 15.291 -24.860 -30.384 1.00 57.34 112 GLN A O 1
ATOM 843 N N . HIS A 1 113 ? 17.341 -25.518 -29.707 1.00 51.22 113 HIS A N 1
ATOM 844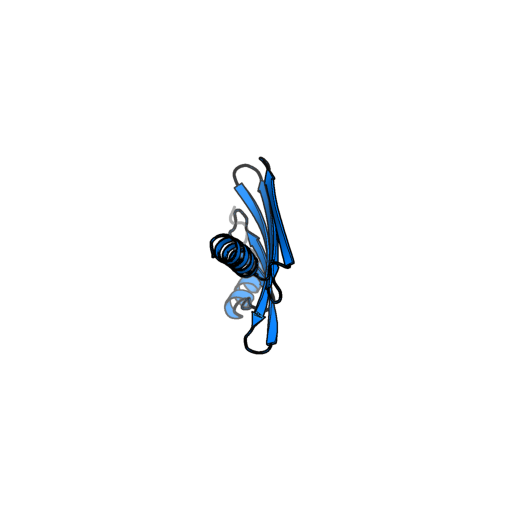 C CA . HIS A 1 113 ? 18.132 -24.778 -30.685 1.00 51.22 113 HIS A CA 1
ATOM 845 C C . HIS A 1 113 ? 19.034 -25.737 -31.456 1.00 51.22 113 HIS A C 1
ATOM 847 O O . HIS A 1 113 ? 19.645 -26.622 -30.814 1.00 51.22 113 HIS A O 1
#

Radius of gyration: 24.49 Å; Cα contacts (8 Å, |Δi|>4): 156; chains: 1; bounding box: 47×72×51 Å

Foldseek 3Di:
DVVVVVVVVVVVVVVPPPPPQWPDWDWDDDPFWIWTWTDGPFKTKTKIWGDDDPWIKMKIKIWGQDPVRDIWIKIWIQTPVGIGIDTDPDDDDDPVVVVVVVVCVVCPPDPPD

Nearest PDB structures (foldseek):
  1yqf-assembly2_E  TM=3.563E-01  e=1.749E-01  Leishmania major
  3rpx-assembly1_A  TM=3.400E-01  e=5.655E-01  Homo sapiens
  8hob-assembly1_B  TM=5.841E-01  e=5.575E+00  Acetivibrio thermocellus

Mean predicted aligned error: 10.31 Å

Secondary structure (DSSP, 8-state):
-HHHHHHHHHHHHHHTS-----SEEEEEE-SSEEEEEEEETTEEEEEEEEEETTEEEEEEEEEEE-TTS-EEEEEEEEETTEEEEEETTSPPPPHHHHHHHHHHHHSPPP---

InterPro domains:
  IPR000618 Insect cuticle protein [PF00379] (39-88)
  IPR000618 Insect cuticle protein [PS51155] (31-95)
  IPR050468 Larval/pupal cuticle protein [PTHR10380] (18-101)

Sequence (113 aa):
MKLFIVLFALIAAAFAVSDDGILRRESVVTAEGFDIHLELPDQKQDASGHLSGEALVQTGSYSWVDPSGEKVSISYTADENGYHPSGTGVHPIPEAIAKSLAYLASHAPKDQH

Organism: Megaselia scalaris (NCBI:txid36166)

pLDDT: mean 87.15, std 13.34, range [46.44, 98.25]